Protein AF-A0A564Z2H1-F1 (afdb_monomer_lite)

InterPro domains:
  IPR056467 GTF3C1, extended winged-helix domain [PF24101] (3-113)

Sequence (142 aa):
DNQREQRKAFILESLEKFRVFPSLLDLRARIWAHEAARGLRGKMDRKSLSRIIGDLIREARLKFINMQIIGRRHDGTPRPVDLQLVCHPSIETDSPELIDCVLREKKRYMMTPRNYGALKPEEALIQTPEGDEADEEEENLR

Secondary structure (DSSP, 8-state):
--HHHHHHHHHHHHHHHH-EES-HHHHHHHHHHHHHHTT---PPPHHHHHHHHHHHHHTTS-EEEEEEEEEE-TTS-EEEEEEEEEE-TT--TT-HHHHHHHHHHHHHHH-PPP------TTGGG-----------------

Organism: Hymenolepis diminuta (NCBI:txid6216)

Foldseek 3Di:
DCLLVVLLVVLLVCCVVLFKDQAPVRSQVVSQVVCVVVVNPDRDDPVSSVVSVVVCVVVLQKDWDKDWDWAADLVRDTDIDITTMIGGSPDDPPRPSNVVSVVVVNVVRNDRPPPPPPQDPVNVPPPDDDDDDDDDDDDDDD

pLDDT: mean 82.58, std 18.97, range [35.59, 97.69]

Structure (mmCIF, N/CA/C/O backbone):
data_AF-A0A564Z2H1-F1
#
_entry.id   AF-A0A564Z2H1-F1
#
loop_
_atom_site.group_PDB
_atom_site.id
_atom_site.type_symbol
_atom_site.label_atom_id
_atom_site.label_alt_id
_atom_site.label_comp_id
_atom_site.label_asym_id
_atom_site.label_entity_id
_atom_site.label_seq_id
_atom_site.pdbx_PDB_ins_code
_atom_site.Cartn_x
_atom_site.Cartn_y
_atom_site.Cartn_z
_atom_site.occupancy
_atom_site.B_iso_or_equiv
_atom_site.auth_seq_id
_atom_site.auth_comp_id
_atom_site.auth_asym_id
_atom_site.auth_atom_id
_atom_site.pdbx_PDB_model_num
ATOM 1 N N . ASP A 1 1 ? 20.007 6.093 -17.489 1.00 51.69 1 ASP A N 1
ATOM 2 C CA . ASP A 1 1 ? 19.544 5.590 -16.172 1.00 51.69 1 ASP A CA 1
ATOM 3 C C . ASP A 1 1 ? 18.277 4.762 -16.317 1.00 51.69 1 ASP A C 1
ATOM 5 O O . ASP A 1 1 ? 17.365 5.222 -16.986 1.00 51.69 1 ASP A O 1
ATOM 9 N N . ASN A 1 2 ? 18.205 3.560 -15.727 1.00 82.19 2 ASN A N 1
ATOM 10 C CA . ASN A 1 2 ? 17.038 2.661 -15.874 1.00 82.19 2 ASN A CA 1
ATOM 11 C C . ASN A 1 2 ? 16.346 2.312 -14.531 1.00 82.19 2 ASN A C 1
ATOM 13 O O . ASN A 1 2 ? 15.173 1.956 -14.498 1.00 82.19 2 ASN A O 1
ATOM 17 N N . GLN A 1 3 ? 17.024 2.464 -13.385 1.00 85.12 3 GLN A N 1
ATOM 18 C CA . GLN A 1 3 ? 16.490 2.000 -12.093 1.00 85.12 3 GLN A CA 1
ATOM 19 C C . GLN A 1 3 ? 15.204 2.727 -11.646 1.00 85.12 3 GLN A C 1
ATOM 21 O O . GLN A 1 3 ? 14.365 2.120 -10.984 1.00 85.12 3 GLN A O 1
ATOM 26 N N . ARG A 1 4 ? 15.009 4.006 -12.014 1.00 87.94 4 ARG A N 1
ATOM 27 C CA . ARG A 1 4 ? 13.766 4.749 -11.716 1.00 87.94 4 ARG A CA 1
ATOM 28 C C . ARG A 1 4 ? 12.565 4.115 -12.417 1.00 87.94 4 ARG A C 1
ATOM 30 O O . ARG A 1 4 ? 11.576 3.825 -11.753 1.00 87.94 4 ARG A O 1
ATOM 37 N N . GLU A 1 5 ? 12.683 3.843 -13.715 1.00 90.50 5 GLU A N 1
ATOM 38 C CA . GLU A 1 5 ? 11.596 3.264 -14.508 1.00 90.50 5 GLU A CA 1
ATOM 39 C C . GLU A 1 5 ? 11.354 1.794 -14.150 1.00 90.50 5 GLU A C 1
ATOM 41 O O . GLU A 1 5 ? 10.204 1.395 -14.010 1.00 90.50 5 GLU A O 1
ATOM 46 N N . GLN A 1 6 ? 12.399 1.012 -13.854 1.00 90.62 6 GLN A N 1
ATOM 47 C CA . GLN A 1 6 ? 12.236 -0.350 -13.320 1.00 90.62 6 GLN A CA 1
ATOM 48 C C . GLN A 1 6 ? 11.491 -0.368 -11.973 1.00 90.62 6 GLN A C 1
ATOM 50 O O . GLN A 1 6 ? 10.624 -1.214 -11.755 1.00 90.62 6 GLN A O 1
ATOM 55 N N . ARG A 1 7 ? 11.784 0.581 -11.070 1.00 92.31 7 ARG A N 1
ATOM 56 C CA . ARG A 1 7 ? 11.048 0.744 -9.803 1.00 92.31 7 ARG A CA 1
ATOM 57 C C . ARG A 1 7 ? 9.609 1.209 -10.035 1.00 92.31 7 ARG A C 1
ATOM 59 O O . ARG A 1 7 ? 8.709 0.723 -9.357 1.00 92.31 7 ARG A O 1
ATOM 66 N N . LYS A 1 8 ? 9.385 2.114 -10.993 1.00 94.62 8 LYS A N 1
ATOM 67 C CA . LYS A 1 8 ? 8.055 2.605 -11.382 1.00 94.62 8 LYS A CA 1
ATOM 68 C C . LYS A 1 8 ? 7.188 1.477 -11.955 1.00 94.62 8 LYS A C 1
ATOM 70 O O . LYS A 1 8 ? 6.074 1.287 -11.478 1.00 94.62 8 LYS A O 1
ATOM 75 N N . ALA A 1 9 ? 7.721 0.694 -12.896 1.00 94.62 9 ALA A N 1
ATOM 76 C CA . ALA A 1 9 ? 7.073 -0.487 -13.467 1.00 94.62 9 ALA A CA 1
ATOM 77 C C . ALA A 1 9 ? 6.704 -1.507 -12.380 1.00 94.62 9 ALA A C 1
ATOM 79 O O . ALA A 1 9 ? 5.535 -1.857 -12.250 1.00 94.62 9 ALA A O 1
ATOM 80 N N . PHE A 1 10 ? 7.648 -1.865 -11.502 1.00 94.75 10 PHE A N 1
ATOM 81 C CA . PHE A 1 10 ? 7.372 -2.780 -10.391 1.00 94.75 10 PHE A CA 1
ATOM 82 C C . PHE A 1 10 ? 6.275 -2.268 -9.439 1.00 94.75 10 PHE A C 1
ATOM 84 O O . PHE A 1 10 ? 5.465 -3.066 -8.969 1.00 94.75 10 PHE A O 1
ATOM 91 N N . ILE A 1 11 ? 6.219 -0.961 -9.135 1.00 95.75 11 ILE A N 1
ATOM 92 C CA . ILE A 1 11 ? 5.132 -0.384 -8.318 1.00 95.75 11 ILE A CA 1
ATOM 93 C C . ILE A 1 11 ? 3.780 -0.581 -9.009 1.00 95.75 11 ILE A C 1
ATOM 95 O O . ILE A 1 11 ? 2.818 -0.956 -8.346 1.00 95.75 11 ILE A O 1
ATOM 99 N N . LEU A 1 12 ? 3.715 -0.353 -10.321 1.00 96.94 12 LEU A N 1
ATOM 100 C CA . LEU A 1 12 ? 2.498 -0.487 -11.122 1.00 96.94 12 LEU A CA 1
ATOM 101 C C . LEU A 1 12 ? 2.041 -1.950 -11.208 1.00 96.94 12 LEU A C 1
ATOM 103 O O . LEU A 1 12 ? 0.927 -2.253 -10.802 1.00 96.94 12 LEU A O 1
ATOM 107 N N . GLU A 1 13 ? 2.924 -2.869 -11.606 1.00 96.69 13 GLU A N 1
ATOM 108 C CA . GLU A 1 13 ? 2.678 -4.323 -11.605 1.00 96.69 13 GLU A CA 1
ATOM 109 C C . GLU A 1 13 ? 2.211 -4.827 -10.227 1.00 96.69 13 GLU A C 1
ATOM 111 O O . GLU A 1 13 ? 1.311 -5.662 -10.111 1.00 96.69 13 GLU A O 1
ATOM 116 N N . SER A 1 14 ? 2.802 -4.286 -9.157 1.00 95.25 14 SER A N 1
ATOM 117 C CA . SER A 1 14 ? 2.421 -4.607 -7.782 1.00 95.25 14 SER A CA 1
ATOM 118 C C . SER A 1 14 ? 1.060 -4.015 -7.396 1.00 95.25 14 SER A C 1
ATOM 120 O O . SER A 1 14 ? 0.331 -4.656 -6.642 1.00 95.25 14 SER A O 1
ATOM 122 N N . LEU A 1 15 ? 0.688 -2.831 -7.895 1.00 95.31 15 LEU A N 1
ATOM 123 C CA . LEU A 1 15 ? -0.632 -2.227 -7.675 1.00 95.31 15 LEU A CA 1
ATOM 124 C C . LEU A 1 15 ? -1.738 -2.969 -8.430 1.00 95.31 15 LEU A C 1
ATOM 126 O O . LEU A 1 15 ? -2.788 -3.193 -7.839 1.00 95.31 15 LEU A O 1
ATOM 130 N N . GLU A 1 16 ? -1.503 -3.421 -9.664 1.00 95.75 16 GLU A N 1
ATOM 131 C CA . GLU A 1 16 ? -2.463 -4.279 -10.377 1.00 95.75 16 GLU A CA 1
ATOM 132 C C . GLU A 1 16 ? -2.703 -5.586 -9.602 1.00 95.75 16 GLU A C 1
ATOM 134 O O . GLU A 1 16 ? -3.841 -5.991 -9.373 1.00 95.75 16 GLU A O 1
ATOM 139 N N . LYS A 1 17 ? -1.622 -6.226 -9.127 1.00 95.19 17 LYS A N 1
ATOM 140 C CA . LYS A 1 17 ? -1.688 -7.530 -8.450 1.00 95.19 17 LYS A CA 1
ATOM 141 C C . LYS A 1 17 ? -2.215 -7.484 -7.013 1.00 95.19 17 LYS A C 1
ATOM 143 O O . LYS A 1 17 ? -2.910 -8.409 -6.599 1.00 95.19 17 LYS A O 1
ATOM 148 N N . PHE A 1 18 ? -1.817 -6.488 -6.222 1.00 94.44 18 PHE A N 1
ATOM 149 C CA . PHE A 1 18 ? -2.110 -6.434 -4.781 1.00 94.44 18 PHE A CA 1
ATOM 150 C C . PHE A 1 18 ? -3.089 -5.333 -4.382 1.00 94.44 18 PHE A C 1
ATOM 152 O O . PHE A 1 18 ? -3.606 -5.401 -3.270 1.00 94.44 18 PHE A O 1
ATOM 159 N N . ARG A 1 19 ? -3.373 -4.372 -5.275 1.00 96.25 19 ARG A N 1
ATOM 160 C CA . ARG A 1 19 ? -4.443 -3.357 -5.198 1.00 96.25 19 ARG A CA 1
ATOM 161 C C . ARG A 1 19 ? -4.285 -2.292 -4.104 1.00 96.25 19 ARG A C 1
ATOM 163 O O . ARG A 1 19 ? -4.467 -1.105 -4.383 1.00 96.25 19 ARG A O 1
ATOM 170 N N . VAL A 1 20 ? -3.893 -2.691 -2.896 1.00 97.00 20 VAL A N 1
ATOM 171 C CA . VAL A 1 20 ? -3.702 -1.845 -1.713 1.00 97.00 20 VAL A CA 1
ATOM 172 C C . VAL A 1 20 ? -2.446 -2.279 -0.945 1.00 97.00 20 VAL A C 1
ATOM 174 O O . VAL A 1 20 ? -2.251 -3.460 -0.657 1.00 97.00 20 VAL A O 1
ATOM 177 N N . PHE A 1 21 ? -1.613 -1.313 -0.550 1.00 96.75 21 PHE A N 1
ATOM 178 C CA . PHE A 1 21 ? -0.512 -1.507 0.400 1.00 96.75 21 PHE A CA 1
ATOM 179 C C . PHE A 1 21 ? -0.767 -0.731 1.695 1.00 96.75 21 PHE A C 1
ATOM 181 O O . PHE A 1 21 ? -1.177 0.430 1.634 1.00 96.75 21 PHE A O 1
ATOM 188 N N . PRO A 1 22 ? -0.449 -1.302 2.871 1.00 95.44 22 PRO A N 1
ATOM 189 C CA . PRO A 1 22 ? -0.775 -0.686 4.157 1.00 95.44 22 PRO A CA 1
ATOM 190 C C . PRO A 1 22 ? 0.022 0.591 4.460 1.00 95.44 22 PRO A C 1
ATOM 192 O O . PRO A 1 22 ? -0.365 1.368 5.327 1.00 95.44 22 PRO A O 1
ATOM 195 N N . SER A 1 23 ? 1.154 0.815 3.782 1.00 95.44 23 SER A N 1
ATOM 196 C CA . SER A 1 23 ? 1.904 2.075 3.843 1.00 95.44 23 SER A CA 1
ATOM 197 C C . SER A 1 23 ? 2.967 2.176 2.746 1.00 95.44 23 SER A C 1
ATOM 199 O O . SER A 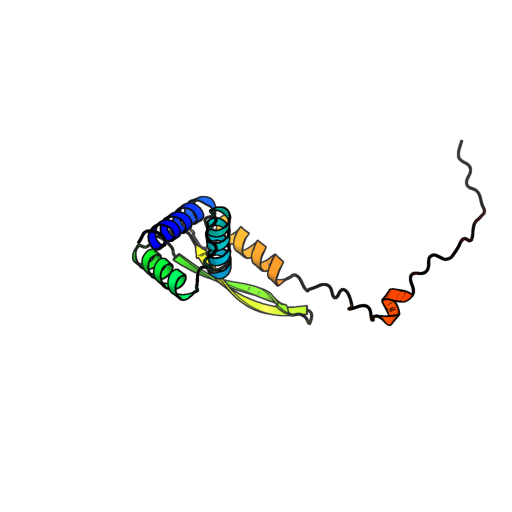1 23 ? 3.404 1.172 2.174 1.00 95.44 23 SER A O 1
ATOM 201 N N . LEU A 1 24 ? 3.501 3.387 2.543 1.00 94.62 24 LEU A N 1
ATOM 202 C CA . LEU A 1 24 ? 4.738 3.599 1.778 1.00 94.62 24 LEU A CA 1
ATOM 203 C C . LEU A 1 24 ? 5.941 2.822 2.339 1.00 94.62 24 LEU A C 1
ATOM 205 O O . LEU A 1 24 ? 6.876 2.539 1.593 1.00 94.62 24 LEU A O 1
ATOM 209 N N . LEU A 1 25 ? 5.955 2.478 3.634 1.00 93.06 25 LEU A N 1
ATOM 210 C CA . LEU A 1 25 ? 7.049 1.714 4.238 1.00 93.06 25 LEU A CA 1
ATOM 211 C C . LEU A 1 25 ? 7.011 0.239 3.812 1.00 93.06 25 LEU A C 1
ATOM 213 O O . LEU A 1 25 ? 8.065 -0.317 3.502 1.00 93.06 25 LEU A O 1
ATOM 217 N N . ASP A 1 26 ? 5.816 -0.354 3.742 1.00 94.81 26 ASP A N 1
ATOM 218 C CA . ASP A 1 26 ? 5.586 -1.710 3.224 1.00 94.81 26 ASP A CA 1
ATOM 219 C C . ASP A 1 26 ? 5.933 -1.782 1.727 1.00 94.81 26 ASP A C 1
ATOM 221 O O . ASP A 1 26 ? 6.739 -2.619 1.317 1.00 94.81 26 ASP A O 1
ATOM 225 N N . LEU A 1 27 ? 5.458 -0.818 0.926 1.00 94.25 27 LEU A N 1
ATOM 226 C CA . LEU A 1 27 ? 5.815 -0.715 -0.493 1.00 94.25 27 LEU A CA 1
ATOM 227 C C . LEU A 1 27 ? 7.337 -0.556 -0.696 1.00 94.25 27 LEU A C 1
ATOM 229 O O . LEU A 1 27 ? 7.928 -1.253 -1.523 1.00 94.25 27 LEU A O 1
ATOM 233 N N . ARG A 1 28 ? 8.009 0.284 0.108 1.00 93.94 28 ARG A N 1
ATOM 234 C CA . ARG A 1 28 ? 9.479 0.433 0.086 1.00 93.94 28 ARG A CA 1
ATOM 235 C C . ARG A 1 28 ? 10.200 -0.878 0.408 1.00 93.94 28 ARG A C 1
ATOM 237 O O . ARG A 1 28 ? 11.232 -1.162 -0.199 1.00 93.94 28 ARG A O 1
ATOM 244 N N . ALA A 1 29 ? 9.683 -1.655 1.362 1.00 92.25 29 ALA A N 1
ATOM 245 C CA . ALA A 1 29 ? 10.249 -2.949 1.732 1.00 92.25 29 ALA A CA 1
ATOM 246 C C . ALA A 1 29 ? 10.102 -3.976 0.597 1.00 92.25 29 ALA A C 1
ATOM 248 O O . ALA A 1 29 ? 11.076 -4.654 0.280 1.00 92.25 29 ALA A O 1
ATOM 249 N N . ARG A 1 30 ? 8.942 -4.029 -0.077 1.00 93.12 30 ARG A N 1
ATOM 250 C CA . ARG A 1 30 ? 8.715 -4.901 -1.248 1.00 93.12 30 ARG A CA 1
ATOM 251 C C . ARG A 1 30 ? 9.636 -4.574 -2.416 1.00 93.12 30 ARG A C 1
ATOM 253 O O . ARG A 1 30 ? 10.230 -5.484 -2.983 1.00 93.12 30 ARG A O 1
ATOM 260 N N . ILE A 1 31 ? 9.791 -3.287 -2.737 1.00 92.12 31 ILE A N 1
ATOM 261 C CA . ILE A 1 31 ? 10.695 -2.831 -3.803 1.00 92.12 31 ILE A CA 1
ATOM 262 C C . ILE A 1 31 ? 12.129 -3.271 -3.498 1.00 92.12 31 ILE A C 1
ATOM 264 O O . ILE A 1 31 ? 12.770 -3.888 -4.341 1.00 92.12 31 ILE A O 1
ATOM 268 N N . TRP A 1 32 ? 12.612 -3.034 -2.273 1.00 90.94 32 TRP A N 1
ATOM 269 C CA . TRP A 1 32 ? 13.959 -3.451 -1.879 1.00 90.94 32 TRP A CA 1
ATOM 270 C C . TRP A 1 32 ? 14.116 -4.986 -1.859 1.00 90.94 32 TRP A C 1
ATOM 272 O O 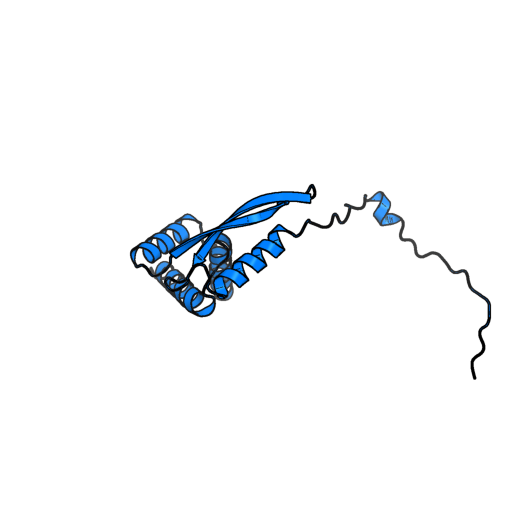. TRP A 1 32 ? 15.153 -5.482 -2.290 1.00 90.94 32 TRP A O 1
ATOM 282 N N . ALA A 1 33 ? 13.100 -5.753 -1.450 1.00 91.25 33 ALA A N 1
ATOM 283 C CA . ALA A 1 33 ? 13.135 -7.217 -1.511 1.00 91.25 33 ALA A CA 1
ATOM 284 C C . ALA A 1 33 ? 13.228 -7.746 -2.959 1.00 91.25 33 ALA A C 1
ATOM 286 O O . ALA A 1 33 ? 14.038 -8.627 -3.236 1.00 91.25 33 ALA A O 1
ATOM 287 N N . HIS A 1 34 ? 12.462 -7.170 -3.891 1.00 91.31 34 HIS A N 1
ATOM 288 C CA . HIS A 1 34 ? 12.540 -7.488 -5.323 1.00 91.31 34 HIS A CA 1
ATOM 289 C C . HIS A 1 34 ? 13.895 -7.096 -5.938 1.00 91.31 34 HIS A C 1
ATOM 291 O O . HIS A 1 34 ? 14.474 -7.870 -6.698 1.00 91.31 34 HIS A O 1
ATOM 297 N N . GLU A 1 35 ? 14.445 -5.933 -5.577 1.00 90.69 35 GLU A N 1
ATOM 298 C CA . GLU A 1 35 ? 15.785 -5.521 -6.009 1.00 90.69 35 GLU A CA 1
ATOM 299 C C . GLU A 1 35 ? 16.877 -6.459 -5.465 1.00 90.69 35 GLU A C 1
ATOM 301 O O . GLU A 1 35 ? 17.750 -6.889 -6.220 1.00 90.69 35 GLU A O 1
ATOM 306 N N . ALA A 1 36 ? 16.794 -6.848 -4.189 1.00 90.38 36 ALA A N 1
ATOM 307 C CA . ALA A 1 36 ? 17.735 -7.773 -3.560 1.00 90.38 36 ALA A CA 1
ATOM 308 C C . ALA A 1 36 ? 17.681 -9.180 -4.180 1.00 90.38 36 ALA A C 1
ATOM 310 O O . ALA A 1 36 ? 18.730 -9.772 -4.431 1.00 90.38 36 ALA A O 1
ATOM 311 N N . ALA A 1 37 ? 16.484 -9.682 -4.509 1.00 90.12 37 ALA A N 1
ATOM 312 C CA . ALA A 1 37 ? 16.300 -10.942 -5.238 1.00 90.12 37 ALA A CA 1
ATOM 313 C C . ALA A 1 37 ? 16.915 -10.916 -6.654 1.00 90.12 37 ALA A C 1
ATOM 315 O O . ALA A 1 37 ? 17.250 -11.961 -7.203 1.00 90.12 37 ALA A O 1
ATOM 316 N N . ARG A 1 38 ? 17.119 -9.722 -7.226 1.00 88.50 38 ARG A N 1
ATOM 317 C CA . ARG A 1 38 ? 17.817 -9.486 -8.503 1.00 88.50 38 ARG A CA 1
ATOM 318 C C . ARG A 1 38 ? 19.297 -9.115 -8.321 1.00 88.50 38 ARG A C 1
ATOM 320 O O . ARG A 1 38 ? 19.916 -8.576 -9.234 1.00 88.50 38 ARG A O 1
ATOM 327 N N . GLY A 1 39 ? 19.866 -9.371 -7.139 1.00 87.19 39 GLY A N 1
ATOM 328 C CA . GLY A 1 39 ? 21.275 -9.128 -6.808 1.00 87.19 39 GLY A CA 1
ATOM 329 C C . GLY A 1 39 ? 21.636 -7.673 -6.478 1.00 87.19 39 GLY A C 1
ATOM 330 O O . GLY A 1 39 ? 22.785 -7.395 -6.125 1.00 87.19 39 GLY A O 1
ATOM 331 N N . LEU A 1 40 ? 20.689 -6.730 -6.544 1.00 84.12 40 LEU A N 1
ATOM 332 C CA . LEU A 1 40 ? 20.954 -5.313 -6.294 1.00 84.12 40 LEU A CA 1
ATOM 333 C C . LEU A 1 40 ? 21.051 -5.039 -4.785 1.00 84.12 40 LEU A C 1
ATOM 335 O O . LEU A 1 40 ? 20.064 -5.064 -4.052 1.00 84.12 40 LEU A O 1
ATOM 339 N N . ARG A 1 41 ? 22.261 -4.721 -4.310 1.00 78.62 41 ARG A N 1
ATOM 340 C CA . ARG A 1 41 ? 22.539 -4.453 -2.882 1.00 78.62 41 ARG A CA 1
ATOM 341 C C . ARG A 1 41 ? 22.162 -3.034 -2.419 1.00 78.62 41 ARG A C 1
ATOM 343 O O . ARG A 1 41 ? 22.149 -2.762 -1.219 1.00 78.62 41 ARG A O 1
ATOM 350 N N . GLY A 1 42 ? 21.863 -2.122 -3.347 1.00 78.38 42 GLY A N 1
ATOM 351 C CA . GLY A 1 42 ? 21.537 -0.723 -3.052 1.00 78.38 42 GLY A CA 1
ATOM 352 C C . GLY A 1 42 ? 20.135 -0.551 -2.463 1.00 78.38 42 GLY A C 1
ATOM 353 O O . GLY A 1 42 ? 19.149 -0.582 -3.196 1.00 78.38 42 GLY A O 1
ATOM 354 N N . LYS A 1 43 ? 20.038 -0.323 -1.146 1.00 80.62 43 LYS A N 1
ATOM 355 C CA . LYS A 1 43 ? 18.756 -0.077 -0.458 1.00 80.62 43 LYS A CA 1
ATOM 356 C C . LYS A 1 43 ? 18.064 1.161 -1.036 1.00 80.62 43 LYS A C 1
ATOM 358 O O . LYS A 1 43 ? 18.672 2.228 -1.082 1.00 80.62 43 LYS A O 1
ATOM 363 N N . MET A 1 44 ? 16.781 1.065 -1.391 1.00 83.56 44 MET A N 1
ATOM 364 C CA . MET A 1 44 ? 16.035 2.244 -1.838 1.00 83.56 44 MET A CA 1
ATOM 365 C C . MET A 1 44 ? 15.817 3.245 -0.691 1.00 83.56 44 MET A C 1
ATOM 367 O O . MET A 1 44 ? 15.228 2.922 0.354 1.00 83.56 44 MET A O 1
ATOM 371 N N . ASP A 1 45 ? 16.279 4.476 -0.908 1.00 86.50 45 ASP A N 1
ATOM 372 C CA . ASP A 1 45 ? 16.124 5.597 0.011 1.00 86.50 45 ASP A CA 1
ATOM 373 C C . ASP A 1 45 ? 14.710 6.209 -0.047 1.00 86.50 45 ASP A C 1
ATOM 375 O O . ASP A 1 45 ? 13.921 5.964 -0.964 1.00 86.50 45 ASP A O 1
ATOM 379 N N . ARG A 1 46 ? 14.374 7.026 0.958 1.00 88.75 46 ARG A N 1
ATOM 380 C CA . ARG A 1 46 ? 13.041 7.640 1.067 1.00 88.75 46 ARG A CA 1
ATOM 381 C C . ARG A 1 46 ? 12.792 8.722 0.006 1.00 88.75 46 ARG A C 1
ATOM 383 O O . ARG A 1 46 ? 11.677 8.801 -0.493 1.00 88.75 46 ARG A O 1
ATOM 390 N N . LYS A 1 47 ? 13.797 9.528 -0.364 1.00 90.62 47 LYS A N 1
ATOM 391 C CA . LYS A 1 47 ? 13.643 10.647 -1.313 1.00 90.62 47 LYS A CA 1
ATOM 392 C C . LYS A 1 47 ? 13.410 10.136 -2.738 1.00 90.62 47 LYS A C 1
ATOM 394 O O . LYS A 1 47 ? 12.558 10.687 -3.432 1.00 90.62 47 LYS A O 1
ATOM 399 N N . SER A 1 48 ? 14.103 9.076 -3.163 1.00 90.06 48 SER A N 1
ATOM 400 C CA . SER A 1 48 ? 13.859 8.445 -4.471 1.00 90.06 48 SER A CA 1
ATOM 401 C C . SER A 1 48 ? 12.449 7.867 -4.578 1.00 90.06 48 SER A C 1
ATOM 403 O O . SER A 1 48 ? 11.786 8.089 -5.589 1.00 90.06 48 SER A O 1
ATOM 405 N N . LEU A 1 49 ? 11.954 7.198 -3.527 1.00 93.12 49 LEU A N 1
ATOM 406 C CA . LEU A 1 49 ? 10.568 6.726 -3.507 1.00 93.12 49 LEU A CA 1
ATOM 407 C C . LEU A 1 49 ? 9.578 7.896 -3.547 1.00 93.12 49 LEU A C 1
ATOM 409 O O . LEU A 1 49 ? 8.691 7.895 -4.391 1.00 93.12 49 LEU A O 1
ATOM 413 N N . SER A 1 50 ? 9.747 8.918 -2.700 1.00 93.75 50 SER A N 1
ATOM 414 C CA . SER A 1 50 ? 8.862 10.094 -2.692 1.00 93.75 50 SER A CA 1
ATOM 415 C C . SER A 1 50 ? 8.806 10.817 -4.043 1.00 93.75 50 SER A C 1
ATOM 417 O O . SER A 1 50 ? 7.747 11.324 -4.399 1.00 93.75 50 SER A O 1
ATOM 419 N N . ARG A 1 51 ? 9.903 10.828 -4.818 1.00 94.50 51 ARG A N 1
ATOM 420 C CA . ARG A 1 51 ? 9.903 11.324 -6.206 1.00 94.50 51 ARG A CA 1
ATOM 421 C C . ARG A 1 51 ? 9.004 10.464 -7.100 1.00 94.50 51 ARG A C 1
ATOM 423 O O . ARG A 1 51 ? 8.015 10.984 -7.598 1.00 94.50 51 ARG A O 1
ATOM 430 N N . ILE A 1 52 ? 9.285 9.160 -7.209 1.00 95.44 52 ILE A N 1
ATOM 431 C CA . ILE A 1 52 ? 8.528 8.220 -8.064 1.00 95.44 52 ILE A CA 1
ATOM 432 C C . ILE A 1 52 ? 7.030 8.218 -7.715 1.00 95.44 52 ILE A C 1
ATOM 434 O O . ILE A 1 52 ? 6.184 8.245 -8.604 1.00 95.44 52 ILE A O 1
ATOM 438 N N . ILE A 1 53 ? 6.692 8.229 -6.424 1.00 96.38 53 ILE A N 1
ATOM 439 C CA . ILE A 1 53 ? 5.307 8.296 -5.939 1.00 96.38 53 ILE A CA 1
ATOM 440 C C . ILE A 1 53 ? 4.655 9.634 -6.313 1.00 96.38 53 ILE A C 1
ATOM 442 O O . ILE A 1 53 ? 3.523 9.643 -6.783 1.00 96.38 53 ILE A O 1
ATOM 446 N N . GLY A 1 54 ? 5.367 10.755 -6.164 1.00 96.06 54 GLY A N 1
ATOM 447 C CA . GLY A 1 54 ? 4.879 12.068 -6.591 1.00 96.06 54 GLY A CA 1
ATOM 448 C C . GLY A 1 54 ? 4.617 12.153 -8.099 1.00 96.06 54 GLY A C 1
ATOM 449 O O . GLY A 1 54 ? 3.673 12.818 -8.512 1.00 96.06 54 GLY A O 1
ATOM 450 N N . ASP A 1 55 ? 5.404 11.451 -8.916 1.00 95.81 55 ASP A N 1
ATOM 451 C CA . ASP A 1 55 ? 5.172 11.338 -10.360 1.00 95.81 55 ASP A CA 1
ATOM 452 C C . ASP A 1 55 ? 3.927 10.484 -10.658 1.00 95.81 55 ASP A C 1
ATOM 454 O O . ASP A 1 55 ? 3.024 10.936 -11.358 1.00 95.81 55 ASP A O 1
ATOM 458 N N . LEU A 1 56 ? 3.817 9.300 -10.042 1.00 96.75 56 LEU A N 1
ATOM 459 C CA . LEU A 1 56 ? 2.667 8.396 -10.192 1.00 96.75 56 LEU A CA 1
ATOM 460 C C . LEU A 1 56 ? 1.332 9.023 -9.754 1.00 96.75 56 LEU A C 1
ATOM 462 O O . LEU A 1 56 ? 0.298 8.703 -10.337 1.00 96.75 56 LEU A O 1
ATOM 466 N N . ILE A 1 57 ? 1.345 9.925 -8.767 1.00 96.50 57 ILE A N 1
ATOM 467 C CA . ILE A 1 57 ? 0.158 10.685 -8.337 1.00 96.50 57 ILE A CA 1
ATOM 468 C C . ILE A 1 57 ? -0.224 11.747 -9.376 1.00 96.50 57 ILE A C 1
ATOM 470 O O . ILE A 1 57 ? -1.401 11.869 -9.702 1.00 96.50 57 ILE A O 1
ATOM 474 N N . ARG A 1 58 ? 0.746 12.482 -9.946 1.00 96.56 58 ARG A N 1
ATOM 475 C CA . ARG A 1 58 ? 0.478 13.442 -11.041 1.00 96.56 58 ARG A CA 1
ATOM 476 C C . ARG A 1 58 ? -0.037 12.752 -12.305 1.00 96.56 58 ARG A C 1
ATOM 478 O O . ARG A 1 58 ? -0.856 13.320 -13.012 1.00 96.56 58 ARG A O 1
ATOM 485 N N . GLU A 1 59 ? 0.420 11.530 -12.566 1.00 96.56 59 GLU A N 1
ATOM 486 C CA . GLU A 1 59 ? -0.069 10.673 -13.655 1.00 96.56 59 GLU A CA 1
ATOM 487 C C . GLU A 1 59 ? -1.420 9.993 -13.334 1.00 96.56 59 GLU A C 1
ATOM 489 O O . GLU A 1 59 ? -1.920 9.231 -14.157 1.00 96.56 59 GLU A O 1
ATOM 494 N N . ALA A 1 60 ? -2.002 10.226 -12.147 1.00 95.69 60 ALA A N 1
ATOM 495 C CA . ALA A 1 60 ? -3.219 9.578 -11.644 1.00 95.69 60 ALA A CA 1
ATOM 496 C C . ALA A 1 60 ? -3.170 8.031 -11.622 1.00 95.69 60 ALA A C 1
ATOM 498 O O . ALA A 1 60 ? -4.204 7.370 -11.675 1.00 95.69 60 ALA A O 1
ATOM 499 N N . ARG A 1 61 ? -1.970 7.441 -11.503 1.00 96.81 61 ARG A N 1
ATOM 500 C CA . ARG A 1 61 ? -1.714 5.981 -11.499 1.00 96.81 61 ARG A CA 1
ATOM 501 C C . ARG A 1 61 ? -1.596 5.373 -10.100 1.00 96.81 61 ARG A C 1
ATOM 503 O O . ARG A 1 61 ? -1.405 4.170 -9.954 1.00 96.81 61 ARG A O 1
ATOM 510 N N . LEU A 1 62 ? -1.677 6.211 -9.072 1.00 95.81 62 LEU A N 1
ATOM 511 C CA . LEU A 1 62 ? -1.606 5.860 -7.659 1.00 95.81 62 LEU A CA 1
ATOM 512 C C . LEU A 1 62 ? -2.398 6.909 -6.879 1.00 95.81 62 LEU A C 1
ATOM 514 O O . LEU A 1 62 ? -2.263 8.101 -7.160 1.00 95.81 62 LEU A O 1
ATOM 518 N N . LYS A 1 63 ? -3.174 6.492 -5.876 1.00 96.19 63 LYS A N 1
ATOM 519 C CA . LYS A 1 63 ? -3.775 7.413 -4.899 1.00 96.19 63 LYS A CA 1
ATOM 520 C C . LYS A 1 63 ? -3.492 6.975 -3.465 1.00 96.19 63 LYS A C 1
ATOM 522 O O . LYS A 1 63 ? -3.183 5.813 -3.210 1.00 96.19 63 LYS A O 1
ATOM 527 N N . PHE A 1 64 ? -3.603 7.913 -2.530 1.00 97.00 64 PHE A N 1
ATOM 528 C CA . PHE A 1 64 ? -3.633 7.599 -1.104 1.00 97.00 64 PHE A CA 1
ATOM 529 C C . PHE A 1 64 ? -5.072 7.572 -0.606 1.00 97.00 64 PHE A C 1
ATOM 531 O O . PHE A 1 64 ? -5.872 8.424 -0.990 1.00 97.00 64 PHE A O 1
ATOM 538 N N . ILE A 1 65 ? -5.371 6.643 0.298 1.00 96.38 65 ILE A N 1
ATOM 539 C CA . ILE A 1 65 ? -6.565 6.704 1.143 1.00 96.38 65 ILE A CA 1
ATOM 540 C C . ILE A 1 65 ? -6.083 6.782 2.591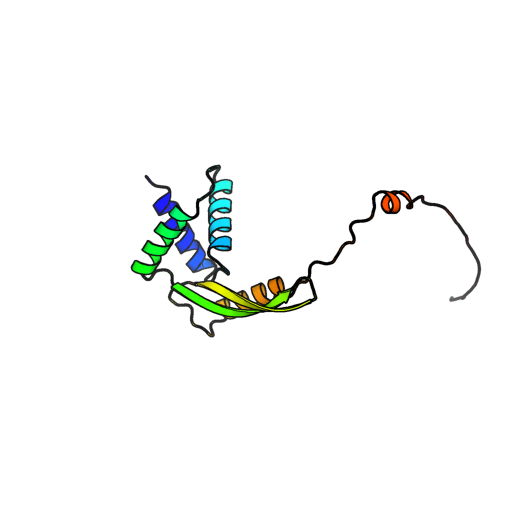 1.00 96.38 65 ILE A C 1
ATOM 542 O O . ILE A 1 65 ? -5.336 5.920 3.053 1.00 96.38 65 ILE A O 1
ATOM 546 N N . ASN A 1 66 ? -6.475 7.844 3.294 1.00 95.38 66 ASN A N 1
ATOM 547 C CA . ASN A 1 66 ? -6.177 8.006 4.714 1.00 95.38 66 ASN A CA 1
ATOM 548 C C . ASN A 1 66 ? -7.356 7.452 5.525 1.00 95.38 66 ASN A C 1
ATOM 550 O O . ASN A 1 66 ? -8.497 7.835 5.269 1.00 95.38 66 ASN A O 1
ATOM 554 N N . MET A 1 67 ? -7.099 6.570 6.490 1.00 93.50 67 MET A N 1
ATOM 555 C CA . MET A 1 67 ? -8.127 5.989 7.365 1.00 93.50 67 MET A CA 1
ATOM 556 C C . MET A 1 67 ? -7.600 5.888 8.794 1.00 93.50 67 MET A C 1
ATOM 558 O O . MET A 1 67 ? -6.436 5.551 8.991 1.00 93.50 67 MET A O 1
ATOM 562 N N . GLN A 1 68 ? -8.446 6.126 9.795 1.00 93.81 68 GLN A N 1
ATOM 563 C CA . GLN A 1 68 ? -8.073 5.941 11.198 1.00 93.81 68 GLN A CA 1
ATOM 564 C C . GLN A 1 68 ? -8.620 4.613 11.730 1.00 93.81 68 GLN A C 1
ATOM 566 O O . GLN A 1 68 ? -9.784 4.277 11.520 1.00 93.81 68 GLN A O 1
ATOM 571 N N . ILE A 1 69 ? -7.781 3.868 12.449 1.00 93.12 69 ILE A N 1
ATOM 572 C CA . ILE A 1 69 ? -8.166 2.662 13.192 1.00 93.12 69 ILE A CA 1
ATOM 573 C C . ILE A 1 69 ? -7.851 2.823 14.681 1.00 93.12 69 ILE A C 1
ATOM 575 O O . ILE A 1 69 ? -7.016 3.638 15.072 1.00 93.12 69 ILE A O 1
ATOM 579 N N . ILE A 1 70 ? -8.478 1.998 15.520 1.00 92.31 70 ILE A N 1
ATOM 580 C CA . ILE A 1 70 ? -8.107 1.864 16.932 1.00 92.31 70 ILE A CA 1
ATOM 581 C C . ILE A 1 70 ? -7.159 0.672 17.086 1.00 92.31 70 ILE A C 1
ATOM 583 O O . ILE A 1 70 ? -7.557 -0.478 16.886 1.00 92.31 70 ILE A O 1
ATOM 587 N N . GLY A 1 71 ? -5.909 0.965 17.438 1.00 90.00 71 GLY A N 1
ATOM 588 C CA . GLY A 1 71 ? -4.916 -0.004 17.903 1.00 90.00 71 GLY A CA 1
ATOM 589 C C . GLY A 1 71 ? -4.831 -0.051 19.431 1.00 90.00 71 GLY A C 1
ATOM 590 O O . GLY A 1 71 ? -5.623 0.583 20.132 1.00 90.00 71 GLY A O 1
ATOM 591 N N . ARG A 1 72 ? -3.834 -0.770 19.954 1.00 89.06 72 ARG A N 1
ATOM 592 C CA . ARG A 1 72 ? -3.470 -0.809 21.378 1.00 89.06 72 ARG A CA 1
ATOM 593 C C . ARG A 1 72 ? -2.061 -0.266 21.616 1.00 89.06 72 ARG A C 1
ATOM 595 O O . ARG A 1 72 ? -1.192 -0.341 20.749 1.00 89.06 72 ARG A O 1
ATOM 602 N N . ARG A 1 73 ? -1.834 0.279 22.811 1.00 84.31 73 ARG A N 1
ATOM 603 C CA . ARG A 1 73 ? -0.501 0.571 23.361 1.00 84.31 73 ARG A CA 1
ATOM 604 C C . ARG A 1 73 ? 0.091 -0.666 24.048 1.00 84.31 73 ARG A C 1
ATOM 606 O O . ARG A 1 73 ? -0.583 -1.677 24.226 1.00 84.31 73 ARG A O 1
ATOM 613 N N . HIS A 1 74 ? 1.347 -0.556 24.484 1.00 81.31 74 HIS A N 1
ATOM 614 C CA . HIS A 1 74 ? 2.026 -1.582 25.285 1.00 81.31 74 HIS A CA 1
ATOM 615 C C . HIS A 1 74 ? 1.359 -1.807 26.656 1.00 81.31 74 HIS A C 1
ATOM 617 O O . HIS A 1 74 ? 1.334 -2.926 27.155 1.00 81.31 74 HIS A O 1
ATOM 623 N N . ASP A 1 75 ? 0.780 -0.758 27.241 1.00 83.12 75 ASP A N 1
ATOM 624 C CA . ASP A 1 75 ? -0.053 -0.806 28.454 1.00 83.12 75 ASP A CA 1
ATOM 625 C C . ASP A 1 75 ? -1.471 -1.385 28.212 1.00 83.12 75 ASP A C 1
ATOM 627 O O . ASP A 1 75 ? -2.283 -1.468 29.129 1.00 83.12 75 ASP A O 1
ATOM 631 N N . GLY A 1 76 ? -1.789 -1.790 26.975 1.00 83.75 76 GLY A N 1
ATOM 632 C CA . GLY A 1 76 ? -3.084 -2.344 26.578 1.00 83.75 76 GLY A CA 1
ATOM 633 C C . GLY A 1 76 ? -4.174 -1.313 26.262 1.00 83.75 76 GLY A C 1
ATOM 634 O O . GLY A 1 76 ? -5.188 -1.694 25.669 1.00 83.75 76 GLY A O 1
ATOM 635 N N . THR A 1 77 ? -3.985 -0.026 26.583 1.00 87.62 77 THR A N 1
ATOM 636 C CA . THR A 1 77 ? -4.994 1.018 26.327 1.00 87.62 77 THR A CA 1
ATOM 637 C C . THR A 1 77 ? -5.233 1.240 24.827 1.00 87.62 77 THR A C 1
ATOM 639 O O . THR A 1 77 ? -4.313 1.075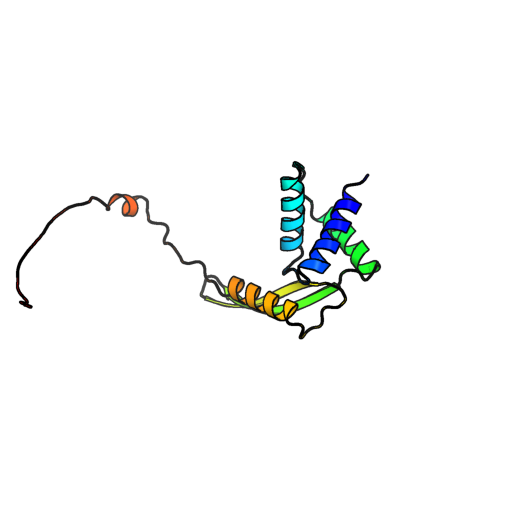 24.013 1.00 87.62 77 THR A O 1
ATOM 642 N N . PRO A 1 78 ? -6.462 1.611 24.418 1.00 90.81 78 PRO A N 1
ATOM 643 C CA . PRO A 1 78 ? -6.759 1.925 23.027 1.00 90.81 78 PRO A CA 1
ATOM 644 C C . PRO A 1 78 ? -6.043 3.205 22.575 1.00 90.81 78 PRO A C 1
ATOM 646 O O . PRO A 1 78 ? -5.885 4.163 23.334 1.00 90.81 78 PRO A O 1
ATOM 649 N N . ARG A 1 79 ? -5.638 3.244 21.304 1.00 91.19 79 ARG A N 1
ATOM 650 C CA . ARG A 1 79 ? -5.012 4.419 20.684 1.00 91.19 79 ARG A CA 1
ATOM 651 C C . ARG A 1 79 ? -5.485 4.577 19.231 1.00 91.19 79 ARG A C 1
ATOM 653 O O . ARG A 1 79 ? -5.427 3.589 18.497 1.00 91.19 79 ARG A O 1
ATOM 660 N N . PRO A 1 80 ? -5.867 5.786 18.776 1.00 92.75 80 PRO A N 1
ATOM 661 C CA . PRO A 1 80 ? -6.024 6.053 17.351 1.00 92.75 80 PRO A CA 1
ATOM 662 C C . PRO A 1 80 ? -4.680 5.916 16.617 1.00 92.75 80 PRO A C 1
ATOM 664 O O . PRO A 1 80 ? -3.625 6.358 17.098 1.00 92.75 80 PRO A O 1
ATOM 667 N N . VAL A 1 81 ? -4.729 5.276 15.454 1.00 92.50 81 VAL A N 1
ATOM 668 C CA . VAL A 1 81 ? -3.612 5.093 14.528 1.00 92.50 81 VAL A CA 1
ATOM 669 C C . VAL A 1 81 ? -4.097 5.453 13.131 1.00 92.50 81 VAL A C 1
ATOM 671 O O . VAL A 1 81 ? -5.001 4.811 12.595 1.00 92.50 81 VAL A O 1
ATOM 674 N N . ASP A 1 82 ? -3.484 6.476 12.549 1.00 94.19 82 ASP A N 1
ATOM 675 C CA . ASP A 1 82 ? -3.764 6.923 11.190 1.00 94.19 82 ASP A CA 1
ATOM 676 C C . ASP A 1 82 ? -2.960 6.085 10.188 1.00 94.19 82 ASP A C 1
ATOM 678 O O . ASP A 1 82 ? -1.731 5.990 10.264 1.00 94.19 82 ASP A O 1
ATOM 682 N N . LEU A 1 83 ? -3.663 5.461 9.246 1.00 94.62 83 LEU A N 1
ATOM 683 C CA . LEU A 1 83 ? -3.103 4.702 8.136 1.00 94.62 83 LEU A CA 1
ATOM 684 C C . LEU A 1 83 ? -3.136 5.563 6.874 1.00 94.62 83 LEU A C 1
ATOM 686 O O . LEU A 1 83 ? -4.173 6.131 6.535 1.00 94.62 83 LEU A O 1
ATOM 690 N N . GLN A 1 84 ? -2.019 5.605 6.149 1.00 96.19 84 GLN A N 1
ATOM 691 C CA . GLN A 1 84 ? -1.937 6.174 4.803 1.00 96.19 84 GLN A CA 1
ATOM 692 C C . GLN A 1 84 ? -1.712 5.034 3.809 1.00 96.19 84 GLN A C 1
ATOM 694 O O . GLN A 1 84 ? -0.578 4.620 3.546 1.00 96.19 84 GLN A O 1
ATOM 699 N N . LEU A 1 85 ? -2.823 4.503 3.307 1.00 97.00 85 LEU A N 1
ATOM 700 C CA . LEU A 1 85 ? -2.884 3.334 2.439 1.00 97.00 85 LEU A CA 1
ATOM 701 C C . LEU A 1 85 ? -2.517 3.744 1.010 1.00 97.00 85 LEU A C 1
ATOM 703 O O . LEU A 1 85 ? -2.985 4.770 0.515 1.00 97.00 85 LEU A O 1
ATOM 707 N N . VAL A 1 86 ? -1.664 2.958 0.354 1.00 97.62 86 VAL A N 1
ATOM 708 C CA . VAL A 1 86 ? -1.232 3.192 -1.032 1.00 97.62 86 VAL A CA 1
ATOM 709 C C . VAL A 1 86 ? -2.114 2.354 -1.948 1.00 97.62 86 VAL A C 1
ATOM 711 O O . VAL A 1 86 ? -2.027 1.128 -1.916 1.00 97.62 86 VAL A O 1
ATOM 714 N N . CYS A 1 87 ? -2.962 2.996 -2.744 1.00 97.69 87 CYS A N 1
ATOM 715 C CA . CYS A 1 87 ? -4.059 2.333 -3.442 1.00 97.69 87 CYS A CA 1
ATOM 716 C C . CYS A 1 87 ? -3.966 2.505 -4.962 1.00 97.69 87 CYS A C 1
ATOM 718 O O . CYS A 1 87 ? -3.548 3.552 -5.470 1.00 97.69 87 CYS A O 1
ATOM 720 N N . HIS A 1 88 ? -4.432 1.491 -5.692 1.00 97.44 88 HIS A N 1
ATOM 721 C CA . HIS A 1 88 ? -4.726 1.610 -7.116 1.00 97.44 88 HIS A CA 1
ATOM 722 C C . HIS A 1 88 ? -5.810 2.697 -7.341 1.00 97.44 88 HIS A C 1
ATOM 724 O O . HIS A 1 88 ? -6.717 2.825 -6.512 1.00 97.44 88 HIS A O 1
ATOM 730 N N . PRO A 1 89 ? -5.774 3.495 -8.428 1.00 96.50 89 PRO A N 1
ATOM 731 C CA . PRO A 1 89 ? -6.735 4.582 -8.658 1.00 96.50 89 PRO A CA 1
ATOM 732 C C . PRO A 1 89 ? -8.210 4.168 -8.592 1.00 96.50 89 PRO A C 1
ATOM 734 O O . PRO A 1 89 ? -9.035 4.940 -8.110 1.00 96.50 89 PRO A O 1
ATOM 737 N N . SER A 1 90 ? -8.531 2.936 -8.998 1.00 96.06 90 SER A N 1
ATOM 738 C CA . SER A 1 90 ? -9.895 2.383 -8.995 1.00 96.06 90 SER A CA 1
ATOM 739 C C . SER A 1 90 ? -10.369 1.808 -7.645 1.00 96.06 90 SER A C 1
ATOM 741 O O . SER A 1 90 ? -11.362 1.091 -7.626 1.00 96.06 90 SER A O 1
ATOM 743 N N . ILE A 1 91 ? -9.623 1.980 -6.548 1.00 96.69 91 ILE A N 1
ATOM 744 C CA . ILE A 1 91 ? -9.994 1.442 -5.224 1.00 96.69 91 ILE A CA 1
ATOM 745 C C . ILE A 1 91 ? -10.902 2.427 -4.491 1.00 96.69 91 ILE A C 1
ATOM 747 O O . ILE A 1 91 ? -10.511 3.572 -4.263 1.00 96.69 91 ILE A O 1
ATOM 751 N N . GLU A 1 92 ? -12.101 1.998 -4.117 1.00 94.00 92 GLU A N 1
ATOM 752 C CA . GLU A 1 92 ? -13.091 2.830 -3.416 1.00 94.00 92 GLU A CA 1
ATOM 753 C C . GLU A 1 92 ? -13.138 2.496 -1.916 1.00 94.00 92 GLU A C 1
ATOM 755 O O . GLU A 1 92 ? -12.546 1.512 -1.468 1.00 94.00 92 GLU A O 1
ATOM 760 N N . THR A 1 93 ? -13.745 3.365 -1.105 1.00 89.81 93 THR A N 1
ATOM 761 C CA . THR A 1 93 ? -13.641 3.330 0.371 1.00 89.81 93 THR A CA 1
ATOM 762 C C . THR A 1 93 ? -14.316 2.128 1.038 1.00 89.81 93 THR A C 1
ATOM 764 O O . THR A 1 93 ? -14.052 1.843 2.204 1.00 89.81 93 THR A O 1
ATOM 767 N N . ASP A 1 94 ? -15.164 1.432 0.295 1.00 91.44 94 ASP A N 1
ATOM 768 C CA . ASP A 1 94 ? -15.924 0.229 0.633 1.00 91.44 94 ASP A CA 1
ATOM 769 C C . ASP A 1 94 ? -15.413 -1.029 -0.100 1.00 91.44 94 ASP A C 1
ATOM 771 O O . ASP A 1 94 ? -15.926 -2.126 0.120 1.00 91.44 94 ASP A O 1
ATOM 775 N N . SER A 1 95 ? -14.385 -0.899 -0.949 1.00 94.50 95 SER A N 1
ATOM 776 C CA . SER A 1 95 ? -13.841 -2.025 -1.715 1.00 94.50 95 SER A CA 1
ATOM 777 C C . SER A 1 95 ? -13.247 -3.120 -0.811 1.00 94.50 95 SER A C 1
ATOM 779 O O . SER A 1 95 ? -12.576 -2.818 0.188 1.00 94.50 95 SER A O 1
ATOM 781 N N . PRO A 1 96 ? -13.442 -4.411 -1.148 1.00 95.62 96 PRO A N 1
ATOM 782 C CA . PRO A 1 96 ? -13.017 -5.512 -0.292 1.00 95.62 96 PRO A CA 1
ATOM 783 C C . PRO A 1 96 ? -11.497 -5.553 -0.103 1.00 95.62 96 PRO A C 1
ATOM 785 O O . PRO A 1 96 ? -11.040 -5.841 1.000 1.00 95.62 96 PRO A O 1
ATOM 788 N N . GLU A 1 97 ? -10.697 -5.192 -1.116 1.00 95.69 97 GLU A N 1
ATOM 789 C CA . GLU A 1 97 ? -9.232 -5.165 -0.989 1.00 95.69 97 GLU A CA 1
ATOM 790 C C . GLU A 1 97 ? -8.755 -4.121 0.038 1.00 95.69 97 GLU A C 1
ATOM 792 O O . GLU A 1 97 ? -7.753 -4.330 0.731 1.00 95.69 97 GLU A O 1
ATOM 797 N N . LEU A 1 98 ? -9.478 -3.000 0.159 1.00 95.38 98 LEU A N 1
ATOM 798 C CA . LEU A 1 98 ? -9.204 -1.960 1.148 1.00 95.38 98 LEU A CA 1
ATOM 799 C C . LEU A 1 98 ? -9.611 -2.422 2.551 1.00 95.38 98 LEU A C 1
ATOM 801 O O . LEU A 1 98 ? -8.813 -2.310 3.484 1.00 95.38 98 LEU A O 1
ATOM 805 N N . ILE A 1 99 ? -10.812 -2.991 2.690 1.00 94.88 99 ILE A N 1
ATOM 806 C CA . ILE A 1 99 ? -11.332 -3.516 3.961 1.00 94.88 99 ILE A CA 1
ATOM 807 C C . ILE A 1 99 ? -10.413 -4.619 4.507 1.00 94.88 99 ILE A C 1
ATOM 809 O O . ILE A 1 99 ? -10.002 -4.549 5.667 1.00 94.88 99 ILE A O 1
ATOM 813 N N . ASP A 1 100 ? -10.000 -5.581 3.678 1.00 95.94 100 ASP A N 1
ATOM 814 C CA . ASP A 1 100 ? -9.072 -6.652 4.067 1.00 95.94 100 ASP A CA 1
ATOM 815 C C . ASP A 1 100 ? -7.696 -6.123 4.489 1.00 95.94 100 ASP A C 1
ATOM 817 O O . ASP A 1 100 ? -7.069 -6.667 5.407 1.00 95.94 100 ASP A O 1
ATOM 821 N N . CYS A 1 101 ? -7.208 -5.059 3.844 1.00 95.94 101 CYS A N 1
ATOM 822 C CA . CYS A 1 101 ? -5.972 -4.395 4.244 1.00 95.94 101 CYS A CA 1
ATOM 823 C C . CYS A 1 101 ? -6.130 -3.735 5.626 1.00 95.94 101 CYS A C 1
ATOM 825 O O . CYS A 1 101 ? -5.332 -3.984 6.533 1.00 95.94 101 CYS A O 1
ATOM 827 N N . VAL A 1 102 ? -7.208 -2.973 5.827 1.00 94.56 102 VAL A N 1
ATOM 828 C CA . VAL A 1 102 ? -7.518 -2.276 7.087 1.00 94.56 102 VAL A CA 1
ATOM 829 C C . VAL A 1 102 ? -7.741 -3.254 8.243 1.00 94.56 102 VAL A C 1
ATOM 831 O O . VAL A 1 102 ? -7.220 -3.031 9.336 1.00 94.56 102 VAL A O 1
ATOM 834 N N . LEU A 1 103 ? -8.447 -4.368 8.027 1.00 94.19 103 LEU A N 1
ATOM 835 C CA . LEU A 1 103 ? -8.643 -5.416 9.037 1.00 94.19 103 LEU A CA 1
ATOM 836 C C . LEU A 1 103 ? -7.323 -6.107 9.415 1.00 94.19 103 LEU A C 1
ATOM 838 O O . LEU A 1 103 ? -7.094 -6.412 10.590 1.00 94.19 103 LEU A O 1
ATOM 842 N N . ARG A 1 104 ? -6.425 -6.311 8.445 1.00 94.44 104 ARG A N 1
ATOM 843 C CA . ARG A 1 104 ? -5.095 -6.901 8.658 1.00 94.44 104 ARG A CA 1
ATOM 844 C C . ARG A 1 104 ? -4.175 -5.978 9.452 1.00 94.44 104 ARG A C 1
ATOM 846 O O . ARG A 1 104 ? -3.531 -6.442 10.396 1.00 94.44 104 ARG A O 1
ATOM 853 N N . GLU A 1 105 ? -4.165 -4.682 9.145 1.00 93.94 105 GLU A N 1
ATOM 854 C CA . GLU A 1 105 ? -3.432 -3.701 9.949 1.00 93.94 105 GLU A CA 1
ATOM 855 C C . GLU A 1 105 ? -4.068 -3.519 11.329 1.00 93.94 105 GLU A C 1
ATOM 857 O O . GLU A 1 105 ? -3.348 -3.535 12.322 1.00 93.94 105 GLU A O 1
ATOM 862 N N . LYS A 1 106 ? -5.401 -3.475 11.445 1.00 91.31 106 LYS A N 1
ATOM 863 C CA . LYS A 1 106 ? -6.087 -3.472 12.747 1.00 91.31 106 LYS A CA 1
ATOM 864 C C . LYS A 1 106 ? -5.670 -4.669 13.601 1.00 91.31 106 LYS A C 1
ATOM 866 O O . LYS A 1 106 ? -5.333 -4.480 14.766 1.00 91.31 106 LYS A O 1
ATOM 871 N N . LYS A 1 107 ? -5.594 -5.880 13.033 1.00 91.31 107 LYS A N 1
ATOM 872 C CA . LYS A 1 107 ? -5.072 -7.058 13.746 1.00 91.31 107 LYS A CA 1
ATOM 873 C C . LYS A 1 107 ? -3.627 -6.841 14.210 1.00 91.31 107 LYS A C 1
ATOM 875 O O . LYS A 1 107 ? -3.345 -7.089 15.376 1.00 91.31 107 LYS A O 1
ATOM 880 N N . ARG A 1 108 ? -2.733 -6.333 13.349 1.00 88.75 108 ARG A N 1
ATOM 881 C CA . ARG A 1 108 ? -1.335 -6.008 13.712 1.00 88.75 108 ARG A CA 1
ATOM 882 C C . ARG A 1 108 ? -1.251 -4.990 14.854 1.00 88.75 108 ARG A C 1
ATOM 884 O O . ARG A 1 108 ? -0.547 -5.239 15.823 1.00 88.75 108 ARG A O 1
ATOM 891 N N . TYR A 1 109 ? -2.001 -3.892 14.779 1.00 87.06 109 TYR A N 1
ATOM 892 C CA . TYR A 1 109 ? -2.019 -2.839 15.801 1.00 87.06 109 TYR A CA 1
ATOM 893 C C . TYR A 1 109 ? -2.793 -3.211 17.078 1.00 87.06 109 TYR A C 1
ATOM 895 O O . TYR A 1 109 ? -2.666 -2.510 18.078 1.00 87.06 109 TYR A O 1
ATOM 903 N N . MET A 1 110 ? -3.578 -4.295 17.083 1.00 84.81 110 MET A N 1
ATOM 904 C CA . MET A 1 110 ? -4.221 -4.846 18.286 1.00 84.81 110 MET A CA 1
ATOM 905 C C . MET A 1 110 ? -3.383 -5.921 18.998 1.00 84.81 110 MET A C 1
ATOM 907 O O . MET A 1 110 ? -3.701 -6.259 20.139 1.00 84.81 110 MET A O 1
ATOM 911 N N . MET A 1 111 ? -2.321 -6.442 18.371 1.00 76.88 111 MET A N 1
ATOM 912 C CA . MET A 1 111 ? -1.372 -7.346 19.025 1.00 76.88 111 MET A CA 1
ATOM 913 C C . MET A 1 111 ? -0.528 -6.567 20.039 1.00 76.88 111 MET A C 1
ATOM 915 O O . MET A 1 111 ? 0.439 -5.900 19.669 1.00 76.88 111 MET A O 1
ATOM 919 N N . THR A 1 112 ? -0.837 -6.694 21.330 1.00 64.12 112 THR A N 1
ATOM 920 C CA . THR A 1 112 ? 0.178 -6.446 22.359 1.00 64.12 112 THR A CA 1
ATOM 921 C C . THR A 1 112 ? 1.341 -7.419 22.136 1.00 64.12 112 THR A C 1
ATOM 923 O O . THR A 1 112 ? 1.097 -8.606 21.884 1.00 64.12 112 THR A O 1
ATOM 926 N N . PRO A 1 113 ? 2.605 -6.975 22.255 1.00 59.22 113 PRO A N 1
ATOM 927 C CA . PRO A 1 113 ? 3.705 -7.902 22.458 1.00 59.22 113 PRO A CA 1
ATOM 928 C C . PRO A 1 113 ? 3.365 -8.783 23.661 1.00 59.22 113 PRO A C 1
ATOM 930 O O . PRO A 1 113 ? 2.975 -8.273 24.714 1.00 59.22 113 PRO A O 1
ATOM 933 N N . ARG A 1 114 ? 3.515 -10.105 23.532 1.00 52.38 114 ARG A N 1
ATOM 934 C CA . ARG A 1 114 ? 3.670 -10.912 24.740 1.00 52.38 114 ARG A CA 1
ATOM 935 C C . ARG A 1 114 ? 4.980 -10.463 25.370 1.00 52.38 114 ARG A C 1
ATOM 937 O O . ARG A 1 114 ? 6.025 -10.601 24.736 1.00 52.38 114 ARG A O 1
ATOM 944 N N . ASN A 1 115 ? 4.918 -9.989 26.611 1.00 51.38 115 ASN A N 1
ATOM 945 C CA . ASN A 1 115 ? 6.065 -10.082 27.497 1.00 51.38 115 ASN A CA 1
ATOM 946 C C . ASN A 1 115 ? 6.344 -11.578 27.691 1.00 51.38 115 ASN A C 1
ATOM 948 O O . ASN A 1 115 ? 5.874 -12.193 28.645 1.00 51.38 115 ASN A O 1
ATOM 952 N N . TYR A 1 116 ? 7.128 -12.158 26.781 1.00 50.22 116 TYR A N 1
ATOM 953 C CA . TYR A 1 116 ? 8.155 -13.081 27.225 1.00 50.22 116 TYR A CA 1
ATOM 954 C C . TYR A 1 116 ? 8.976 -12.260 28.211 1.00 50.22 116 TYR A C 1
ATOM 956 O O . TYR A 1 116 ? 9.681 -11.335 27.801 1.00 50.22 116 TYR A O 1
ATOM 964 N N . GLY A 1 117 ? 8.755 -12.489 29.508 1.00 52.09 117 GLY A N 1
ATOM 965 C CA . GLY A 1 117 ? 9.579 -11.868 30.532 1.00 52.09 117 GLY A CA 1
ATOM 966 C C . GLY A 1 117 ? 11.026 -12.149 30.160 1.00 52.09 117 GLY A C 1
ATOM 967 O O . GLY A 1 117 ? 11.350 -13.279 29.790 1.00 52.09 117 GLY A O 1
ATOM 968 N N . ALA A 1 118 ? 11.869 -11.118 30.173 1.00 58.81 118 ALA A N 1
ATOM 969 C CA . ALA A 1 118 ? 13.294 -11.338 30.038 1.00 58.81 118 ALA A CA 1
ATOM 970 C C . ALA A 1 118 ? 13.712 -12.111 31.290 1.00 58.81 118 ALA A C 1
ATOM 972 O O . ALA A 1 118 ? 13.899 -11.494 32.339 1.00 58.81 118 ALA A O 1
ATOM 973 N N . LEU A 1 119 ? 13.752 -13.446 31.174 1.00 55.81 119 LEU A N 1
ATOM 974 C CA . LEU A 1 119 ? 14.240 -14.336 32.219 1.00 55.81 119 LEU A CA 1
ATOM 975 C C . LEU A 1 119 ? 15.561 -13.752 32.686 1.00 55.81 119 LEU A C 1
ATOM 977 O O . LEU A 1 119 ? 16.460 -13.510 31.869 1.00 55.81 119 LEU A O 1
ATOM 981 N N . LYS A 1 120 ? 15.666 -13.481 33.983 1.00 58.19 120 LYS A N 1
ATOM 982 C CA . LYS A 1 120 ? 16.950 -13.077 34.540 1.00 58.19 120 LYS A CA 1
ATOM 983 C C . LYS A 1 120 ? 17.951 -14.193 34.233 1.00 58.19 120 LYS A C 1
ATOM 985 O O . LYS A 1 120 ? 17.557 -15.362 34.225 1.00 58.19 120 LYS A O 1
ATOM 990 N N . PRO A 1 121 ? 19.242 -13.889 34.022 1.00 59.34 121 PRO A N 1
ATOM 991 C CA . PRO A 1 121 ? 20.255 -14.931 33.827 1.00 59.34 121 PRO A CA 1
ATOM 992 C C . PRO A 1 121 ? 20.235 -15.989 34.946 1.00 59.34 121 PRO A C 1
ATOM 994 O O . PRO A 1 121 ? 20.493 -17.159 34.699 1.00 59.34 121 PRO A O 1
ATOM 997 N N . GLU A 1 122 ? 19.846 -15.561 36.149 1.00 61.19 122 GLU A N 1
ATOM 998 C CA . GLU A 1 122 ? 19.575 -16.359 37.348 1.00 61.19 122 GLU A CA 1
ATOM 999 C C . GLU A 1 122 ? 18.452 -17.401 37.148 1.00 61.19 122 GLU A C 1
ATOM 1001 O O . GLU A 1 122 ? 18.602 -18.557 37.526 1.00 61.19 122 GLU A O 1
ATOM 1006 N N . GLU A 1 123 ? 17.338 -17.013 36.520 1.00 56.47 123 GLU A N 1
ATOM 1007 C CA . GLU A 1 123 ? 16.140 -17.846 36.315 1.00 56.47 123 GLU A CA 1
ATOM 1008 C C . GLU A 1 123 ? 16.340 -18.872 35.185 1.00 56.47 123 GLU A C 1
ATOM 1010 O O . GLU A 1 123 ? 15.728 -19.939 35.186 1.00 56.47 123 GLU A O 1
ATOM 1015 N N . ALA A 1 124 ? 17.231 -18.578 34.231 1.00 60.00 124 ALA A N 1
ATOM 1016 C CA . ALA A 1 124 ? 17.562 -19.464 33.113 1.00 60.00 124 ALA A CA 1
ATOM 1017 C C . ALA A 1 124 ? 18.437 -20.675 33.507 1.00 60.00 124 ALA A C 1
ATOM 1019 O O . ALA A 1 124 ? 18.569 -21.607 32.716 1.00 60.00 124 ALA A O 1
ATOM 1020 N N . LEU A 1 125 ? 19.031 -20.671 34.707 1.00 56.50 125 LEU A N 1
ATOM 1021 C CA . LEU A 1 125 ? 19.936 -21.723 35.195 1.00 56.50 125 LEU A CA 1
ATOM 1022 C C . LEU A 1 125 ? 19.244 -22.797 36.054 1.00 56.50 125 LEU A C 1
ATOM 1024 O O . LEU A 1 125 ? 19.876 -23.789 36.397 1.00 56.50 125 LEU A O 1
ATOM 1028 N N . ILE A 1 126 ? 17.963 -22.619 36.395 1.00 54.81 126 ILE A N 1
ATOM 1029 C CA . ILE A 1 126 ? 17.240 -23.463 37.371 1.00 54.81 126 ILE A CA 1
ATOM 1030 C C . ILE A 1 126 ? 16.544 -24.673 36.699 1.00 54.81 126 ILE A C 1
ATOM 1032 O O . ILE A 1 126 ? 15.958 -25.514 37.369 1.00 54.81 126 ILE A O 1
ATOM 1036 N N . GLN A 1 127 ? 16.644 -24.830 35.372 1.00 49.75 127 GLN A N 1
ATOM 1037 C CA . GLN A 1 127 ? 16.155 -26.028 34.666 1.00 49.75 127 GLN A CA 1
ATOM 1038 C C . GLN A 1 127 ? 17.181 -27.175 34.681 1.00 49.75 127 GLN A C 1
ATOM 1040 O O . GLN A 1 127 ? 17.652 -27.627 33.636 1.00 49.75 127 GLN A O 1
ATOM 1045 N N . THR A 1 128 ? 17.515 -27.663 35.876 1.00 45.88 128 THR A N 1
ATOM 1046 C CA . THR A 1 128 ? 18.115 -28.992 36.068 1.00 45.88 128 THR A CA 1
ATOM 1047 C C . THR A 1 128 ? 17.024 -30.069 35.993 1.00 45.88 128 THR A C 1
ATOM 1049 O O . THR A 1 128 ? 16.025 -29.947 36.702 1.00 45.88 128 THR A O 1
ATOM 1052 N N . PRO A 1 129 ? 17.173 -31.120 35.163 1.00 51.28 129 PRO A N 1
ATOM 1053 C CA . PRO A 1 129 ? 16.212 -32.216 35.096 1.00 51.28 129 PRO A CA 1
ATOM 1054 C C . PRO A 1 129 ? 16.454 -33.229 36.228 1.00 51.28 129 PRO A C 1
ATOM 1056 O O . PRO A 1 129 ? 17.136 -34.233 36.046 1.00 51.28 129 PRO A O 1
ATOM 1059 N N . GLU A 1 130 ? 15.860 -32.953 37.384 1.00 43.22 130 GLU A N 1
ATOM 1060 C CA . GLU A 1 130 ? 15.638 -33.893 38.489 1.00 43.22 130 GLU A CA 1
ATOM 1061 C C . GLU A 1 130 ? 14.129 -33.860 38.809 1.00 43.22 130 GLU A C 1
ATOM 1063 O O . GLU A 1 130 ? 13.519 -32.793 38.745 1.00 43.22 130 GLU A O 1
ATOM 1068 N N . GLY A 1 131 ? 13.449 -34.957 39.134 1.00 36.38 131 GLY A N 1
ATOM 1069 C CA . GLY A 1 131 ? 13.859 -36.361 39.173 1.00 36.38 131 GLY A CA 1
ATOM 1070 C C . GLY A 1 131 ? 12.705 -37.188 39.757 1.00 36.38 131 GLY A C 1
ATOM 1071 O O . GLY A 1 131 ? 12.073 -36.738 40.704 1.00 36.38 131 GLY A O 1
ATOM 1072 N N . ASP A 1 132 ? 12.409 -38.327 39.136 1.00 45.53 132 ASP A N 1
ATOM 1073 C CA . ASP A 1 132 ? 11.294 -39.263 39.369 1.00 45.53 132 ASP A CA 1
ATOM 1074 C C . ASP A 1 132 ? 10.641 -39.313 40.776 1.00 45.53 132 ASP A C 1
ATOM 1076 O O . ASP A 1 132 ? 11.302 -39.591 41.773 1.00 45.53 132 ASP A O 1
ATOM 1080 N N . GLU A 1 133 ? 9.303 -39.241 40.812 1.00 39.75 133 GLU A N 1
ATOM 1081 C CA . GLU A 1 133 ? 8.467 -40.053 41.716 1.00 39.75 133 GLU A CA 1
ATOM 1082 C C . GLU A 1 133 ? 7.374 -40.747 40.879 1.00 39.75 133 GLU A C 1
ATOM 1084 O O . GLU A 1 133 ? 6.939 -40.213 39.853 1.00 39.75 133 GLU A O 1
ATOM 1089 N N . ALA A 1 134 ? 6.970 -41.956 41.282 1.00 38.94 134 ALA A N 1
ATOM 1090 C CA . ALA A 1 134 ? 6.107 -42.859 40.516 1.00 38.94 134 ALA A CA 1
ATOM 1091 C C . ALA A 1 134 ? 5.065 -43.564 41.408 1.00 38.94 134 ALA A C 1
ATOM 1093 O O . ALA A 1 134 ? 5.243 -43.621 42.623 1.00 38.94 134 ALA A O 1
ATOM 1094 N N . ASP A 1 135 ? 4.057 -44.156 40.752 1.00 35.59 135 ASP A N 1
ATOM 1095 C CA . ASP A 1 135 ? 3.084 -45.142 41.263 1.00 35.59 135 ASP A CA 1
ATOM 1096 C C . ASP A 1 135 ? 2.086 -44.660 42.356 1.00 35.59 135 ASP A C 1
ATOM 1098 O O . ASP A 1 135 ? 2.290 -43.649 43.022 1.00 35.59 135 ASP A O 1
ATOM 1102 N N . GLU A 1 136 ? 0.928 -45.306 42.577 1.00 40.12 136 GLU A N 1
ATOM 1103 C CA . GLU A 1 136 ? 0.326 -46.466 41.877 1.00 40.12 136 GLU A CA 1
ATOM 1104 C C . GLU A 1 136 ? -0.693 -45.987 40.796 1.00 40.12 136 GLU A C 1
ATOM 1106 O O . GLU A 1 136 ? -0.296 -45.157 39.981 1.00 40.12 136 GLU A O 1
ATOM 1111 N N . GLU A 1 137 ? -1.964 -46.369 40.597 1.00 40.09 137 GLU A N 1
ATOM 1112 C CA . GLU A 1 137 ? -2.954 -47.260 41.238 1.00 40.09 137 GLU A CA 1
ATOM 1113 C C . GLU A 1 137 ? -3.776 -47.939 40.096 1.00 40.09 137 GLU A C 1
ATOM 1115 O O . GLU A 1 137 ? -3.182 -48.404 39.121 1.00 40.09 137 GLU A O 1
ATOM 1120 N N . GLU A 1 138 ? -5.116 -47.998 40.135 1.00 41.06 138 GLU A N 1
ATOM 1121 C CA . GLU A 1 138 ? -5.946 -48.746 39.165 1.00 41.06 138 GLU A CA 1
ATOM 1122 C C . GLU A 1 138 ? -7.058 -47.914 38.485 1.00 41.06 138 GLU A C 1
ATOM 1124 O O . GLU A 1 138 ? -7.768 -47.179 39.161 1.00 41.06 138 GLU A O 1
ATOM 1129 N N . GLU A 1 139 ? -7.350 -48.171 37.195 1.00 39.12 139 GLU A N 1
ATOM 1130 C CA . GLU A 1 139 ? -8.749 -48.428 36.766 1.00 39.12 139 GLU A CA 1
ATOM 1131 C C . GLU A 1 139 ? -8.861 -49.316 35.496 1.00 39.12 139 GLU A C 1
ATOM 1133 O O . GLU A 1 139 ? -9.117 -48.873 34.378 1.00 39.12 139 GLU A O 1
ATOM 1138 N N . ASN A 1 140 ? -8.653 -50.620 35.698 1.00 39.94 140 ASN A N 1
ATOM 1139 C CA . ASN A 1 140 ? -9.428 -51.739 35.129 1.00 39.94 140 ASN A CA 1
ATOM 1140 C C . ASN A 1 140 ? -10.387 -51.463 33.932 1.00 39.94 140 ASN A C 1
ATOM 1142 O O . ASN A 1 140 ? -11.533 -51.056 34.144 1.00 39.94 140 ASN A O 1
ATOM 1146 N N . LEU A 1 141 ? -10.010 -51.833 32.689 1.00 42.53 141 LEU A N 1
ATOM 1147 C CA . LEU A 1 141 ? -10.990 -51.928 31.586 1.00 42.53 141 LEU A CA 1
ATOM 1148 C C . LEU A 1 141 ? -10.647 -52.899 30.421 1.00 42.53 141 LEU A C 1
ATOM 1150 O O . LEU A 1 141 ? -10.284 -52.472 29.330 1.00 42.53 141 LEU A O 1
ATOM 1154 N N . ARG A 1 142 ? -10.948 -54.189 30.657 1.00 38.12 142 ARG A N 1
ATOM 1155 C CA . ARG A 1 142 ? -11.341 -55.251 29.684 1.00 38.12 142 ARG A CA 1
ATOM 1156 C C . ARG A 1 142 ? -10.338 -55.736 28.625 1.00 38.12 142 ARG A C 1
ATOM 1158 O O . ARG A 1 142 ? -10.291 -55.151 27.523 1.00 38.12 142 ARG A O 1
#

Radius of gyration: 24.75 Å; chains: 1; bounding box: 38×69×58 Å

=== Feature glossary ===
Key to the feature types in this record:

pLDDT. pLDDT is the predicted lDDT-Cα score: AlphaFold's confidence that the local environment of each residue (all inter-atomic distances within 15 Å) is correctly placed. It is a per-residue number between 0 and 100, with higher meaning more reliable.

Radius of gyration, Cα contacts, bounding box. The geometric summary reports three shape descriptors. Rg (radius of gyration) measures how spread out the Cα atoms are about their centre of mass; compact globular proteins have small Rg, elongated or unfolded ones large. Cα contacts (<8 Å, |i−j|>4) count long-range residue pairs in spatial proximity — high for tightly packed folds, near zero for rods or random coil. The bounding-box extents give the protein's footprint along x, y, z in Å.

Backbone torsions (φ/ψ). Backbone dihedral angles. Every residue except chain termini has a φ (preceding-C → N → Cα → C) and a ψ (N → Cα → C → next-N). They are reported in degrees fol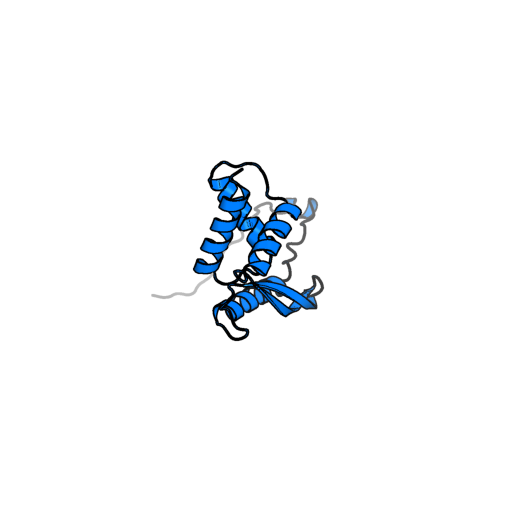lowing the IUPAC sign convention. Secondary structure is essentially a statement about which (φ, ψ) basin each residue occupies.

Contact-map, Ramachandran, and PAE plots. Plot images: a contact map (which residues are close in 3D, as an N×N binary image), a Ramachandran scatter (backbone torsion angles, revealing secondary-structure composition at a glance), and — for AlphaFold structures — a PAE heatmap (pairwise prediction confidence).

Predicted aligned error. Predicted Aligned Error (PAE) is an AlphaFold confidence matrix: entry (i, j) is the expected error in the position of residue j, in ångströms, when the prediction is superimposed on the true structure at residue i. Low PAE within a block of residues means that block is internally rigid and well-predicted; high PAE between two blocks means their relative placement is uncertain even if each block individually is confident.

Secondary structure (3-state, P-SEA). Three-state secondary structure (P-SEA) collapses the eight DSSP classes into helix (a), strand (b), and coil (c). P-SEA assigns these from Cα geometry alone — distances and angles — without requiring backbone oxygens, so it works on any Cα trace.

Solvent-accessible surface area. Solvent-accessible surface area (SASA) is the area in Å² traced out by the centre of a 1.4 Å probe sphere (a water molecule) rolled over the protein's van der Waals surface (Shrake–Rupley / Lee–Richards construction). Buried residues have near-zero SASA; fully exposed residues can exceed 200 Å². The total SASA scales roughly with the number of surface residues.

Foldseek 3Di. The Foldseek 3Di string encodes local tertiary geometry as a 20-letter alphabet — one character per residue — derived from the relative positions of nearby Cα atoms. Unlike the amino-acid sequence, 3Di is a direct function of the 3D structure, so two proteins with the same fold have similar 3Di strings even at low sequence identity.

B-factor. For experimental (PDB) structures, the B-factor (temperature factor) q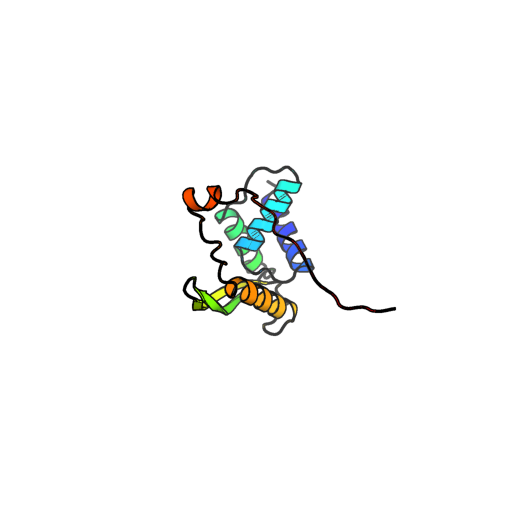uantifies the positional spread of each atom in the crystal — a combination of thermal vibration and static disorder — in units of Å². High B-factors mark flexible loops or poorly resolved regions; low B-factors mark the rigid, well-ordered core.

mmCIF coordinates. The mmCIF block holds the 3D Cartesian coordinates of each backbone atom (N, Cα, C, O) in ångströms. mmCIF is the PDB's canonical archive format — a tagged-loop text representation of the atomic model.

InterPro / GO / CATH / organism. Functional annotations link the protein to curated databases. InterPro entries identify conserved domains and families by matching the sequence against member-database signatures (Pfam, PROSITE, CDD, …). Gene Ontology (GO) terms describe molecular function, biological process, and cellular component in a controlled vocabulary. CATH places the structure in a hierarchical fold classification (Class/Architecture/Topology/Homologous-superfamily). The organism is the source species.

Rendered structure images. Structure images are PyMOL renders from six orthogonal camera directions. Cartoon representation draws helices as coils and strands as arrows; sticks shows the backbone as bonds; surface shows the solvent-excluded envelope. Rainbow coloring maps sequence position to hue (blue→red, N→C); chain coloring assigns a distinct color per polypeptide.

Sequence. This is the polypeptide sequence — one letter per residue, N-terminus first. Length ranges from a few dozen residues for small domains to over a thousand for large multi-domain proteins.

Secondary structure (8-state, DSSP). The SS8 string is DSSP's per-residue secondary-structure call. α-helix (H) means an i→i+4 H-bond ladder; β-strand (E) means the residue participates in a β-sheet; 3₁₀ (G) and π (I) are tighter and wider helices; T/S are turns/bends; '-' is loop.

Nearest PDB structures. Structural nearest neighbors (via Foldseek easy-search vs the PDB). Reported per hit: target PDB id, E-value, and alignment TM-score. A TM-score above ~0.5 is the conventional threshold for 'same fold'.